Protein AF-A0A803MZD3-F1 (afdb_monomer)

pLDDT: mean 89.38, std 7.23, range [60.94, 97.5]

Nearest PDB structures (foldseek):
  7tjx-assembly1_B  TM=9.430E-01  e=1.065E-08  Saccharomyces cerevisiae
  5dn6-assembly1_C  TM=9.474E-01  e=7.208E-08  Paracoccus denitrificans
  3ofn-assembly1_C  TM=9.512E-01  e=6.317E-08  Saccharomyces cerevisiae
  6tmk-assembly1_E2  TM=9.626E-01  e=4.880E-07  Toxoplasma gondii GT1
  5o22-assembly1_B  TM=3.327E-01  e=5.429E+00  Escherichia coli K-12

Radius of gyration: 14.4 Å; Cα contacts (8 Å, |Δi|>4): 94; chains: 1; bounding box: 36×28×35 Å

Secondary structure (DSSP, 8-state):
---S-HHHHHHS---TT-------STTSSHHHHHHHHHHHHHHHHTT-SSGGG---EEEEEEEE-HHHHHHHHTTS-GGGEEEEEEETTS-TT-

Structure (mmCIF, N/CA/C/O backbone):
data_AF-A0A803MZD3-F1
#
_entry.id   AF-A0A803MZD3-F1
#
loop_
_atom_site.group_PDB
_atom_site.id
_atom_site.type_symbol
_atom_site.label_atom_id
_atom_site.label_alt_id
_atom_site.label_comp_id
_atom_site.label_asym_id
_atom_site.label_entity_id
_atom_site.label_seq_id
_atom_site.pdbx_PDB_ins_code
_atom_site.Cartn_x
_atom_site.Cartn_y
_atom_site.Cartn_z
_atom_site.occupancy
_atom_site.B_iso_or_equiv
_atom_site.auth_seq_id
_atom_site.auth_comp_id
_atom_site.auth_asym_id
_atom_site.auth_atom_id
_atom_site.pdbx_PDB_model_num
ATOM 1 N N . MET A 1 1 ? -5.513 -3.560 12.601 1.00 86.12 1 MET A N 1
ATOM 2 C CA . MET A 1 1 ? -5.336 -2.496 11.586 1.00 86.12 1 MET A CA 1
ATOM 3 C C . MET A 1 1 ? -6.333 -2.805 10.475 1.00 86.12 1 MET A C 1
ATOM 5 O O . MET A 1 1 ? -6.685 -3.967 10.346 1.00 86.12 1 MET A O 1
ATOM 9 N N . GLN A 1 2 ? -6.898 -1.805 9.793 1.00 90.69 2 GLN A N 1
ATOM 10 C CA . GLN A 1 2 ? -7.971 -2.037 8.810 1.00 90.69 2 GLN A CA 1
ATOM 11 C C . GLN A 1 2 ? -7.548 -1.567 7.424 1.00 90.69 2 GLN A C 1
ATOM 13 O O . GLN A 1 2 ? -7.248 -0.390 7.220 1.00 90.69 2 GLN A O 1
ATOM 18 N N . THR A 1 3 ? -7.549 -2.473 6.457 1.00 91.88 3 THR A N 1
ATOM 19 C CA . THR A 1 3 ? -7.179 -2.149 5.076 1.00 91.88 3 THR A CA 1
ATOM 20 C C . THR A 1 3 ? -8.300 -1.426 4.334 1.00 91.88 3 THR A C 1
ATOM 22 O O . THR A 1 3 ? -8.033 -0.701 3.383 1.00 91.88 3 THR A O 1
ATOM 25 N N . GLY A 1 4 ? -9.553 -1.582 4.775 1.00 92.06 4 GLY A N 1
ATOM 26 C CA . GLY A 1 4 ? -10.725 -1.069 4.062 1.00 92.06 4 GLY A CA 1
ATOM 27 C C . GLY A 1 4 ? -11.155 -1.979 2.907 1.00 92.06 4 GLY A C 1
ATOM 28 O O . GLY A 1 4 ? -12.155 -1.713 2.239 1.00 92.06 4 GLY A O 1
ATOM 29 N N . LEU A 1 5 ? -10.440 -3.086 2.685 1.00 94.38 5 LEU A N 1
ATOM 30 C CA . LEU A 1 5 ? -10.763 -4.094 1.688 1.00 94.38 5 LEU A CA 1
ATOM 31 C C . LEU A 1 5 ? -11.439 -5.268 2.381 1.00 94.38 5 LEU A C 1
ATOM 33 O O . LEU A 1 5 ? -10.789 -6.048 3.071 1.00 94.38 5 LEU A O 1
ATOM 37 N N . LYS A 1 6 ? -12.742 -5.447 2.136 1.00 94.00 6 LYS A N 1
ATOM 38 C CA . LYS A 1 6 ? -13.536 -6.522 2.759 1.00 94.00 6 LYS A CA 1
ATOM 39 C C . LYS A 1 6 ? -12.881 -7.895 2.625 1.00 94.00 6 LYS A C 1
ATOM 41 O O . LYS A 1 6 ? -12.871 -8.650 3.587 1.00 94.00 6 LYS A O 1
ATOM 46 N N . ALA A 1 7 ? -12.337 -8.211 1.449 1.00 93.62 7 ALA A N 1
ATOM 47 C CA . ALA A 1 7 ? -11.686 -9.495 1.202 1.00 93.62 7 ALA A CA 1
ATOM 48 C C . ALA A 1 7 ? -10.458 -9.709 2.103 1.00 93.62 7 ALA A C 1
ATOM 50 O O . ALA A 1 7 ? -10.287 -10.799 2.633 1.00 93.62 7 ALA A O 1
ATOM 51 N N . VAL A 1 8 ? -9.645 -8.671 2.324 1.00 93.94 8 VAL A N 1
ATOM 52 C CA . VAL A 1 8 ? -8.458 -8.755 3.186 1.00 93.94 8 VAL A CA 1
ATOM 53 C C . VAL A 1 8 ? -8.877 -8.744 4.652 1.00 93.94 8 VAL A C 1
ATOM 55 O O . VAL A 1 8 ? -8.554 -9.669 5.382 1.00 93.94 8 VAL A O 1
ATOM 58 N N . ASP A 1 9 ? -9.688 -7.770 5.065 1.00 94.75 9 ASP A N 1
ATOM 59 C CA . ASP A 1 9 ? -10.069 -7.593 6.470 1.00 94.75 9 ASP A CA 1
ATOM 60 C C . ASP A 1 9 ? -10.882 -8.775 7.037 1.00 94.75 9 ASP A C 1
ATOM 62 O O . ASP A 1 9 ? -10.898 -8.970 8.251 1.00 94.75 9 ASP A O 1
ATOM 66 N N . SER A 1 10 ? -11.547 -9.567 6.183 1.00 95.06 10 SER A N 1
ATOM 67 C CA . SER A 1 10 ? -12.288 -10.767 6.602 1.00 95.06 10 SER A CA 1
ATOM 68 C C . SER A 1 10 ? -11.487 -12.064 6.496 1.00 95.06 10 SER A C 1
ATOM 70 O O . SER A 1 10 ? -11.526 -12.865 7.426 1.00 95.06 10 SER A O 1
ATOM 72 N N . LEU A 1 11 ? -10.784 -12.297 5.380 1.00 95.81 11 LEU A N 1
ATOM 73 C CA . LEU A 1 11 ? -10.130 -13.583 5.114 1.00 95.81 11 LEU A CA 1
ATOM 74 C C . LEU A 1 11 ? -8.684 -13.627 5.616 1.00 95.81 11 LEU A C 1
ATOM 76 O O . LEU A 1 11 ? -8.200 -14.696 5.979 1.00 95.81 11 LEU A O 1
ATOM 80 N N . VAL A 1 12 ? -7.993 -12.485 5.622 1.00 95.12 12 VAL A N 1
ATOM 81 C CA . VAL A 1 12 ? -6.575 -12.360 5.993 1.00 95.12 12 VAL A CA 1
ATOM 82 C C . VAL A 1 12 ? -6.391 -11.111 6.869 1.00 95.12 12 VAL A C 1
ATOM 84 O O . VAL A 1 12 ? -5.824 -10.109 6.425 1.00 95.12 12 VAL A O 1
ATOM 87 N N . PRO A 1 13 ? -6.922 -11.112 8.107 1.00 94.12 13 PRO A N 1
ATOM 88 C CA . PRO A 1 13 ? -6.861 -9.942 8.974 1.00 94.12 13 PRO A CA 1
ATOM 89 C C . PRO A 1 13 ? -5.414 -9.614 9.364 1.00 94.12 13 PRO A C 1
ATOM 91 O O . PRO A 1 13 ? -4.650 -10.492 9.763 1.00 94.12 13 PRO A O 1
ATOM 94 N N . ILE A 1 14 ? -5.055 -8.328 9.298 1.00 94.75 14 ILE A N 1
A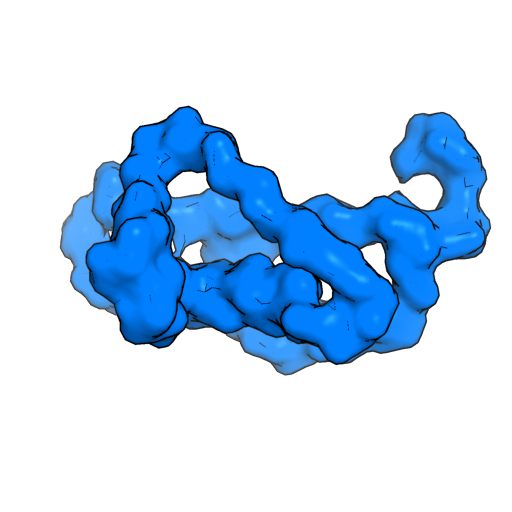TOM 95 C CA . ILE A 1 14 ? -3.692 -7.851 9.571 1.00 94.75 14 ILE A CA 1
ATOM 96 C C . ILE A 1 14 ? -3.630 -7.147 10.937 1.00 94.75 14 ILE A C 1
ATOM 98 O O . ILE A 1 14 ? -4.277 -6.117 11.197 1.00 94.75 14 ILE A O 1
ATOM 102 N N . GLY A 1 15 ? -2.815 -7.703 11.835 1.00 93.19 15 GLY A N 1
ATOM 103 C CA . GLY A 1 15 ? -2.519 -7.136 13.150 1.00 93.19 15 GLY A CA 1
ATOM 104 C C . GLY A 1 15 ? -1.616 -5.897 13.092 1.00 93.19 15 GLY A C 1
ATOM 105 O O . GLY A 1 15 ? -0.891 -5.665 12.127 1.00 93.19 15 GLY A O 1
ATOM 106 N N . ARG A 1 16 ? -1.625 -5.077 14.153 1.00 90.38 16 ARG A N 1
ATOM 107 C CA . ARG A 1 16 ? -0.595 -4.031 14.318 1.00 90.38 16 ARG A CA 1
ATOM 108 C C . ARG A 1 16 ? 0.762 -4.714 14.536 1.00 90.38 16 ARG A C 1
ATOM 110 O O . ARG A 1 16 ? 0.827 -5.721 15.234 1.00 90.38 16 ARG A O 1
ATOM 117 N N . SER A 1 17 ? 1.818 -4.178 13.927 1.00 89.56 17 SER A N 1
ATOM 118 C CA . SER A 1 17 ? 3.187 -4.733 13.957 1.00 89.56 17 SER A CA 1
ATOM 119 C C . SER A 1 17 ? 3.392 -6.072 13.227 1.00 89.56 17 SER A C 1
ATOM 121 O O . SER A 1 17 ? 4.518 -6.567 13.184 1.00 89.56 17 SER A O 1
ATOM 123 N N . GLN A 1 18 ? 2.352 -6.640 12.606 1.00 94.94 18 GLN A N 1
ATOM 124 C CA . GLN A 1 18 ? 2.472 -7.800 11.719 1.00 94.94 18 GLN A CA 1
ATOM 125 C C . GLN A 1 18 ? 3.012 -7.371 10.349 1.00 94.94 18 GLN A C 1
ATOM 127 O O . GLN A 1 18 ? 2.673 -6.300 9.843 1.00 94.94 18 GLN A O 1
ATOM 132 N N . ARG A 1 19 ? 3.847 -8.215 9.733 1.00 96.44 19 ARG A N 1
ATOM 133 C CA . ARG A 1 19 ? 4.336 -8.025 8.361 1.00 96.44 19 ARG A CA 1
ATOM 134 C C . ARG A 1 19 ? 3.591 -8.974 7.435 1.00 96.44 19 ARG A C 1
ATOM 136 O O . ARG A 1 19 ? 3.705 -10.182 7.604 1.00 96.44 19 ARG A O 1
ATOM 143 N N . GLU A 1 20 ? 2.885 -8.414 6.460 1.00 96.94 20 GLU A N 1
ATOM 144 C CA . GLU A 1 20 ? 2.099 -9.171 5.486 1.00 96.94 20 GLU A CA 1
ATOM 145 C C . GLU A 1 20 ? 2.655 -8.943 4.073 1.00 96.94 20 GLU A C 1
ATOM 147 O O . GLU A 1 20 ? 2.877 -7.798 3.665 1.00 96.94 20 GLU A O 1
ATOM 152 N N . LEU A 1 21 ? 2.924 -10.022 3.330 1.00 97.19 21 LEU A N 1
ATOM 153 C CA . LEU A 1 21 ? 3.503 -9.948 1.985 1.00 97.19 21 LEU A CA 1
ATOM 154 C C . LEU A 1 21 ? 2.406 -9.811 0.924 1.00 97.19 21 LEU A C 1
ATOM 1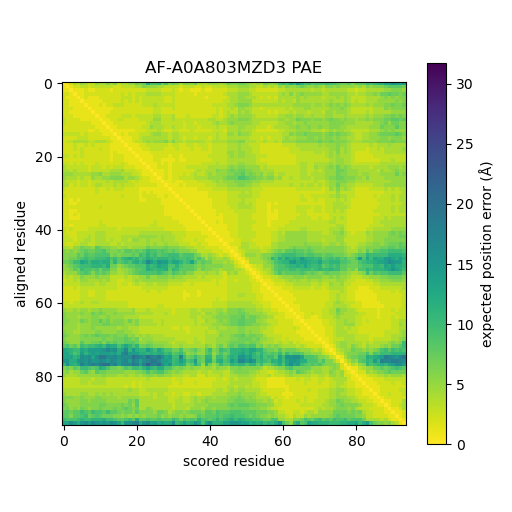56 O O . LEU A 1 21 ? 1.547 -10.676 0.790 1.00 97.19 21 LEU A O 1
ATOM 160 N N . ILE A 1 22 ? 2.506 -8.780 0.084 1.00 96.06 22 ILE A N 1
ATOM 161 C CA . ILE A 1 22 ? 1.670 -8.629 -1.113 1.00 96.06 22 ILE A CA 1
ATOM 162 C C . ILE A 1 22 ? 2.464 -9.122 -2.329 1.00 96.06 22 ILE A C 1
ATOM 164 O O . ILE A 1 22 ? 3.397 -8.456 -2.779 1.00 96.06 22 ILE A O 1
ATOM 168 N N . THR A 1 23 ? 2.084 -10.273 -2.884 1.00 96.56 23 THR A N 1
ATOM 169 C CA . THR A 1 23 ? 2.732 -10.879 -4.061 1.00 96.56 23 THR A CA 1
ATOM 170 C C . THR A 1 23 ? 1.753 -11.067 -5.222 1.00 96.56 23 THR A C 1
ATOM 172 O O . THR A 1 23 ? 0.539 -11.035 -5.040 1.00 96.56 23 THR A O 1
ATOM 175 N N . GLY A 1 24 ? 2.281 -11.216 -6.437 1.00 96.81 24 GLY A N 1
ATOM 176 C CA . GLY A 1 24 ? 1.503 -11.468 -7.650 1.00 96.81 24 GLY A CA 1
ATOM 177 C C . GLY A 1 24 ? 2.119 -10.851 -8.903 1.00 96.81 24 GLY A C 1
ATOM 178 O O . GLY A 1 24 ? 3.068 -10.063 -8.831 1.00 96.81 24 GLY A O 1
ATOM 179 N N . ASP A 1 25 ? 1.530 -11.153 -10.056 1.00 97.50 25 ASP A N 1
ATOM 180 C CA . ASP A 1 25 ? 2.046 -10.749 -11.367 1.00 97.50 25 ASP A CA 1
ATOM 181 C C . ASP A 1 25 ? 1.962 -9.246 -11.637 1.00 97.50 25 ASP A C 1
ATOM 183 O O . ASP A 1 25 ? 1.336 -8.459 -10.919 1.00 97.50 25 ASP A O 1
ATOM 187 N N . ARG A 1 26 ? 2.638 -8.792 -12.691 1.00 94.12 26 ARG A N 1
ATOM 188 C CA . ARG A 1 26 ? 2.563 -7.392 -13.112 1.00 94.12 26 ARG A CA 1
ATOM 189 C C . ARG A 1 26 ? 1.097 -7.001 -13.374 1.00 94.12 26 ARG A C 1
ATOM 191 O O . ARG A 1 26 ? 0.350 -7.756 -13.975 1.00 94.12 26 ARG A O 1
ATOM 198 N N . HIS A 1 27 ? 0.707 -5.800 -12.939 1.00 90.44 27 HIS A N 1
ATOM 199 C CA . HIS A 1 27 ? -0.644 -5.242 -13.126 1.00 90.44 27 HIS A CA 1
ATOM 200 C C . HIS A 1 27 ? -1.805 -5.944 -12.387 1.00 90.44 27 HIS A C 1
ATOM 202 O O . HIS A 1 27 ? -2.958 -5.689 -12.705 1.00 90.44 27 HIS A O 1
ATOM 208 N N . THR A 1 28 ? -1.545 -6.715 -11.327 1.00 95.12 28 THR A N 1
ATOM 209 C CA . THR A 1 28 ? -2.595 -7.359 -10.502 1.00 95.12 28 THR A CA 1
ATOM 210 C C . THR A 1 28 ? -3.098 -6.525 -9.311 1.00 95.12 28 THR A C 1
ATOM 212 O O . THR A 1 28 ? -3.654 -7.059 -8.360 1.00 95.12 28 THR A O 1
ATOM 215 N N . GLY A 1 29 ? -2.888 -5.204 -9.310 1.00 93.06 29 GLY A N 1
ATOM 216 C CA . GLY A 1 29 ? -3.434 -4.327 -8.259 1.00 93.06 29 GLY A CA 1
ATOM 217 C C . GLY A 1 29 ? -2.646 -4.269 -6.941 1.00 93.06 29 GLY A C 1
ATOM 218 O O . GLY A 1 29 ? -3.100 -3.621 -6.005 1.00 93.06 29 GLY A O 1
ATOM 219 N N . LYS A 1 30 ? -1.436 -4.844 -6.866 1.00 95.38 30 LYS A N 1
ATOM 220 C CA . LYS A 1 30 ? -0.579 -4.805 -5.656 1.00 95.38 30 LYS A CA 1
ATOM 221 C C . LYS A 1 30 ? -0.418 -3.403 -5.052 1.00 95.38 30 LYS A C 1
ATOM 223 O O . LYS A 1 30 ? -0.570 -3.205 -3.853 1.00 95.38 30 LYS A O 1
ATOM 228 N N . THR A 1 31 ? -0.127 -2.414 -5.897 1.00 92.12 31 THR A N 1
ATOM 229 C CA . THR A 1 31 ? 0.036 -1.017 -5.473 1.00 92.12 31 THR A CA 1
ATOM 230 C C . THR A 1 31 ? -1.288 -0.403 -5.020 1.00 92.12 31 THR A C 1
ATOM 232 O O . THR A 1 31 ? -1.292 0.367 -4.066 1.00 92.12 31 THR A O 1
ATOM 235 N N . ALA A 1 32 ? -2.407 -0.766 -5.660 1.00 92.12 32 ALA A N 1
ATOM 236 C CA . ALA A 1 32 ? -3.731 -0.267 -5.293 1.00 92.12 32 ALA A CA 1
ATOM 237 C C . ALA A 1 32 ? -4.112 -0.704 -3.874 1.00 92.12 32 ALA A C 1
ATOM 239 O O . ALA A 1 32 ? -4.489 0.144 -3.077 1.00 92.12 32 ALA A O 1
ATOM 240 N N . ILE A 1 33 ? -3.872 -1.973 -3.520 1.00 94.12 33 ILE A N 1
ATOM 241 C CA . ILE A 1 33 ? -4.109 -2.496 -2.164 1.00 94.12 33 ILE A CA 1
ATOM 242 C C . ILE A 1 33 ? -3.386 -1.647 -1.107 1.00 94.12 33 ILE A C 1
ATOM 244 O O . ILE A 1 33 ? -3.990 -1.238 -0.114 1.00 94.12 33 ILE A O 1
ATOM 248 N N . ALA A 1 34 ? -2.103 -1.346 -1.334 1.00 92.44 34 ALA A N 1
ATOM 249 C CA . 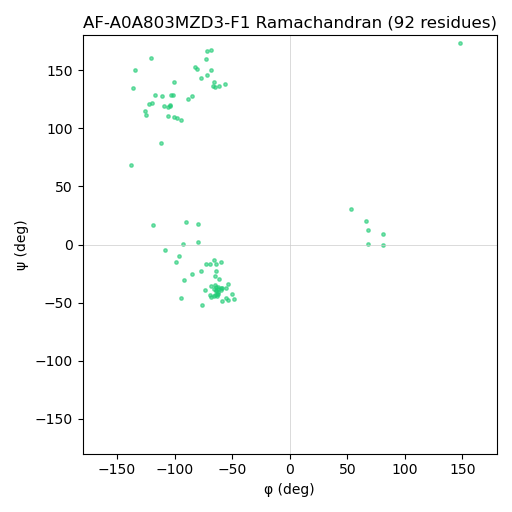ALA A 1 34 ? -1.314 -0.535 -0.410 1.00 92.44 34 ALA A CA 1
ATOM 250 C C . ALA A 1 34 ? -1.841 0.907 -0.306 1.00 92.44 34 ALA A C 1
ATOM 252 O O . ALA A 1 34 ? -1.962 1.442 0.792 1.00 92.44 34 ALA A O 1
ATOM 253 N N . ILE A 1 35 ? -2.183 1.536 -1.431 1.00 90.62 35 ILE A N 1
ATOM 254 C CA . ILE A 1 35 ? -2.672 2.923 -1.452 1.00 90.62 35 ILE A CA 1
ATOM 255 C C . ILE A 1 35 ? -4.048 3.040 -0.802 1.00 90.62 35 ILE A C 1
ATOM 257 O O . ILE A 1 35 ? -4.259 3.944 0.002 1.00 90.62 35 ILE A O 1
ATOM 261 N N . ASP A 1 36 ? -4.969 2.135 -1.122 1.00 91.56 36 ASP A N 1
ATOM 262 C CA . ASP A 1 36 ? -6.326 2.149 -0.574 1.00 91.56 36 ASP A CA 1
ATOM 263 C C . ASP A 1 36 ? -6.296 1.934 0.942 1.00 91.56 36 ASP A C 1
ATOM 265 O O . ASP A 1 36 ? -7.007 2.616 1.679 1.00 91.56 36 ASP A O 1
ATOM 269 N N . THR A 1 37 ? -5.372 1.094 1.419 1.00 92.62 37 THR A N 1
ATOM 270 C CA . THR A 1 37 ? -5.098 0.927 2.850 1.00 92.62 37 THR A CA 1
ATOM 271 C C . THR A 1 37 ? -4.676 2.243 3.505 1.00 92.62 37 THR A C 1
ATOM 273 O O . THR A 1 37 ? -5.239 2.625 4.531 1.00 92.62 37 THR A O 1
ATOM 276 N N . ILE A 1 38 ? -3.723 2.972 2.914 1.00 91.25 38 ILE A N 1
ATOM 277 C CA . ILE A 1 38 ? -3.256 4.269 3.436 1.00 91.25 38 ILE A CA 1
ATOM 278 C C . ILE A 1 38 ? -4.393 5.304 3.435 1.00 91.25 38 ILE A C 1
ATOM 280 O O . ILE A 1 38 ? -4.584 6.033 4.410 1.00 91.25 38 ILE A O 1
ATOM 284 N N . LEU A 1 39 ? -5.192 5.348 2.366 1.00 89.31 39 LEU A N 1
ATOM 285 C CA . LEU A 1 39 ? -6.341 6.249 2.261 1.00 89.31 39 LEU A CA 1
ATOM 286 C C . LEU A 1 39 ? -7.417 5.942 3.310 1.00 89.31 39 LEU A C 1
ATOM 288 O O . LEU A 1 39 ? -7.979 6.871 3.894 1.00 89.31 39 LEU A O 1
ATOM 292 N N . ASN A 1 40 ? -7.673 4.664 3.596 1.00 91.50 40 ASN A N 1
ATOM 293 C CA . ASN A 1 40 ? -8.591 4.255 4.656 1.00 91.50 40 ASN A CA 1
ATOM 294 C C . ASN A 1 40 ? -8.081 4.689 6.042 1.00 91.50 40 ASN A C 1
ATOM 296 O O . ASN A 1 40 ? -8.854 5.198 6.855 1.00 91.50 40 ASN A O 1
ATOM 300 N N . GLN A 1 41 ? -6.772 4.576 6.298 1.00 90.31 41 GLN A N 1
ATOM 301 C CA . GLN A 1 41 ? -6.178 5.031 7.561 1.00 90.31 41 GLN A CA 1
ATOM 302 C C . GLN A 1 41 ? -6.334 6.536 7.779 1.00 90.31 41 GLN A C 1
ATOM 304 O O . GLN A 1 41 ? -6.637 6.946 8.894 1.00 90.31 41 GLN A O 1
ATOM 309 N N . LYS A 1 42 ? -6.249 7.364 6.730 1.00 87.00 42 LYS A N 1
ATOM 310 C CA . LYS A 1 42 ? -6.556 8.800 6.849 1.00 87.00 42 LYS A CA 1
ATOM 311 C C . LYS A 1 42 ? -7.962 9.035 7.417 1.00 87.00 42 LYS A C 1
ATOM 313 O O . LYS A 1 42 ? -8.140 9.861 8.311 1.00 87.00 42 LYS A O 1
ATOM 318 N N . GLN A 1 43 ? -8.961 8.310 6.911 1.00 86.25 43 GLN A N 1
ATOM 319 C CA . GLN A 1 43 ? -10.341 8.447 7.385 1.00 86.25 43 GLN A CA 1
ATOM 320 C C . GLN A 1 43 ? -10.499 7.988 8.837 1.00 86.25 43 GLN A C 1
ATOM 322 O O . GLN A 1 43 ? -11.230 8.619 9.600 1.00 86.25 43 GLN A O 1
ATOM 327 N N . LEU A 1 44 ? -9.809 6.919 9.235 1.00 88.06 44 LEU A N 1
ATOM 328 C CA . LEU A 1 44 ? -9.832 6.430 10.614 1.00 88.06 44 LEU A CA 1
ATOM 329 C C . LEU A 1 44 ? -9.116 7.389 11.572 1.00 88.06 44 LEU A C 1
ATOM 331 O O . LEU A 1 44 ? -9.675 7.717 12.614 1.00 88.06 44 LEU A O 1
ATOM 335 N N . ASN A 1 45 ? -7.951 7.918 11.187 1.00 89.12 45 ASN A N 1
ATOM 336 C CA . ASN A 1 45 ? -7.206 8.898 11.980 1.00 89.12 45 ASN A CA 1
ATOM 337 C C . ASN A 1 45 ? -8.027 10.170 12.229 1.00 89.12 45 ASN A C 1
ATOM 339 O O . ASN A 1 45 ? -8.007 10.691 13.336 1.00 89.12 45 ASN A O 1
ATOM 343 N N . SER A 1 46 ? -8.818 10.626 11.247 1.00 84.62 46 SER A N 1
ATOM 344 C CA . SER A 1 46 ? -9.699 11.797 11.416 1.00 84.62 46 SER A CA 1
ATOM 345 C C . SER A 1 46 ? -10.810 11.611 12.463 1.00 84.62 46 SER A C 1
ATOM 347 O O . SER A 1 46 ? -11.416 12.585 12.901 1.00 84.62 46 SER A O 1
ATOM 349 N N . LYS A 1 47 ? -11.086 10.361 12.856 1.00 86.56 47 LYS A N 1
ATOM 350 C CA . LYS A 1 47 ? -12.083 9.985 13.868 1.00 86.56 47 LYS A CA 1
ATOM 351 C C . LYS A 1 47 ? -11.447 9.500 15.172 1.00 86.56 47 LYS A C 1
ATOM 353 O O . LYS A 1 47 ? -12.178 9.187 16.108 1.00 86.56 47 LYS A O 1
ATOM 358 N N . ALA A 1 48 ? -10.120 9.383 15.216 1.00 85.75 48 ALA A N 1
ATOM 359 C CA . ALA A 1 48 ? -9.406 8.922 16.394 1.00 85.75 48 ALA A CA 1
ATOM 360 C C . ALA A 1 48 ? -9.554 9.946 17.522 1.00 85.75 48 ALA A C 1
ATOM 362 O O . ALA A 1 48 ? -9.449 11.153 17.304 1.00 85.75 48 ALA A O 1
ATOM 363 N N . THR A 1 49 ? -9.804 9.455 18.731 1.00 83.56 49 THR A N 1
ATOM 364 C CA . THR A 1 49 ? -9.974 10.308 19.921 1.00 83.56 49 THR A CA 1
ATOM 365 C C . THR A 1 49 ? -8.706 10.377 20.761 1.00 83.56 49 THR A C 1
ATOM 367 O O . THR A 1 49 ? -8.558 11.265 21.598 1.00 83.56 49 THR A O 1
ATOM 370 N N . SER A 1 50 ? -7.768 9.462 20.511 1.00 83.06 50 SER A N 1
ATOM 371 C CA . SER A 1 50 ? -6.478 9.385 21.184 1.00 83.06 50 SER A CA 1
ATOM 372 C C . SER A 1 50 ? -5.342 9.165 20.185 1.00 83.06 50 SER A C 1
ATOM 374 O O . SER A 1 50 ? -5.513 8.527 19.145 1.00 83.06 50 SER A O 1
ATOM 376 N N . GLU A 1 51 ? -4.145 9.660 20.508 1.00 79.19 51 GLU A N 1
ATOM 377 C CA . GLU A 1 51 ? -2.965 9.499 19.645 1.00 79.19 51 GLU A CA 1
ATOM 378 C C . GLU A 1 51 ? -2.579 8.024 19.445 1.00 79.19 51 GLU A C 1
ATOM 380 O O . GLU A 1 51 ? -2.096 7.649 18.379 1.00 79.19 51 GLU A O 1
ATOM 385 N N . SER A 1 52 ? -2.859 7.157 20.425 1.00 80.56 52 SER A N 1
ATOM 386 C CA . SER A 1 52 ? -2.570 5.716 20.354 1.00 80.56 52 SER A CA 1
ATOM 387 C C . SER A 1 52 ? -3.439 4.961 19.334 1.00 80.56 52 SER A C 1
ATOM 389 O O . SER A 1 52 ? -3.111 3.839 18.921 1.00 80.56 52 SER A O 1
ATOM 391 N N . GLU A 1 53 ? -4.546 5.563 18.898 1.00 82.50 53 GLU A N 1
ATOM 392 C CA . GLU A 1 53 ? -5.414 5.025 17.853 1.00 82.50 53 GLU A CA 1
ATOM 393 C C . GLU A 1 53 ? -4.920 5.386 16.450 1.00 82.50 53 GLU A C 1
ATOM 395 O O . GLU A 1 53 ? -5.186 4.625 15.515 1.00 82.50 53 GLU A O 1
ATOM 400 N N . THR A 1 54 ? -4.164 6.479 16.315 1.00 86.88 54 THR A N 1
ATOM 401 C CA . THR A 1 54 ? -3.682 6.975 15.022 1.00 86.88 54 THR A CA 1
ATOM 402 C C . THR A 1 54 ? -2.588 6.089 14.426 1.00 86.88 54 THR A C 1
ATOM 404 O O . THR A 1 54 ? -1.773 5.489 15.131 1.00 86.88 54 THR A O 1
ATOM 407 N N . LEU A 1 55 ? -2.573 5.987 13.095 1.00 88.00 55 LEU A N 1
ATOM 408 C CA . LEU A 1 55 ? -1.563 5.248 12.340 1.00 88.00 55 LEU A CA 1
ATOM 409 C C . LEU A 1 55 ? -0.924 6.145 11.278 1.00 88.00 55 LEU A C 1
ATOM 411 O O . LEU A 1 55 ? -1.579 6.551 10.318 1.00 88.00 55 LEU A O 1
ATOM 415 N N . ASN A 1 56 ? 0.373 6.406 11.433 1.00 90.19 56 ASN A N 1
ATOM 416 C CA . ASN A 1 56 ? 1.175 7.113 10.436 1.00 90.19 56 ASN A CA 1
ATOM 417 C C . ASN A 1 56 ? 1.676 6.125 9.380 1.00 90.19 56 ASN A C 1
ATOM 419 O O . ASN A 1 56 ? 2.259 5.090 9.708 1.00 90.19 56 ASN A O 1
ATOM 423 N N . CYS A 1 57 ? 1.444 6.440 8.109 1.00 92.00 57 CYS A N 1
ATOM 424 C CA . CYS A 1 57 ? 1.787 5.568 6.992 1.00 92.00 57 CYS A CA 1
ATOM 425 C C . CYS A 1 57 ? 3.092 6.015 6.323 1.00 92.00 57 CYS A C 1
ATOM 427 O O . CYS A 1 57 ? 3.313 7.202 6.102 1.00 92.00 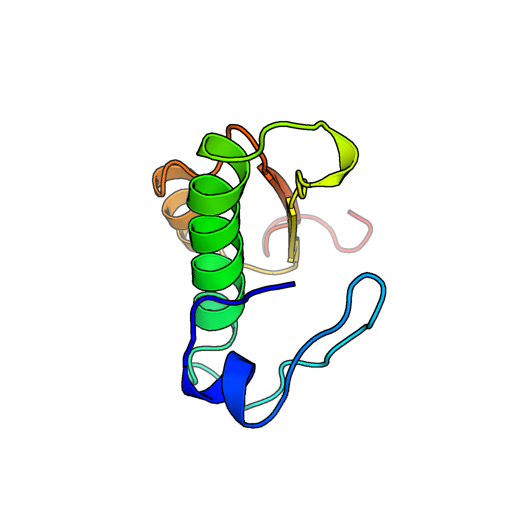57 CYS A O 1
ATOM 429 N N . VAL A 1 58 ? 3.948 5.070 5.935 1.00 93.31 58 VAL A N 1
ATOM 430 C CA . VAL A 1 58 ? 5.132 5.356 5.112 1.00 93.31 58 VAL A CA 1
ATOM 431 C C . VAL A 1 58 ? 5.051 4.513 3.848 1.00 93.31 58 VAL A C 1
ATOM 433 O O . VAL A 1 58 ? 4.988 3.287 3.927 1.00 93.31 58 VAL A O 1
ATOM 436 N N . TYR A 1 59 ? 5.043 5.161 2.682 1.00 92.75 59 TYR A N 1
ATOM 437 C CA . TYR A 1 59 ? 5.09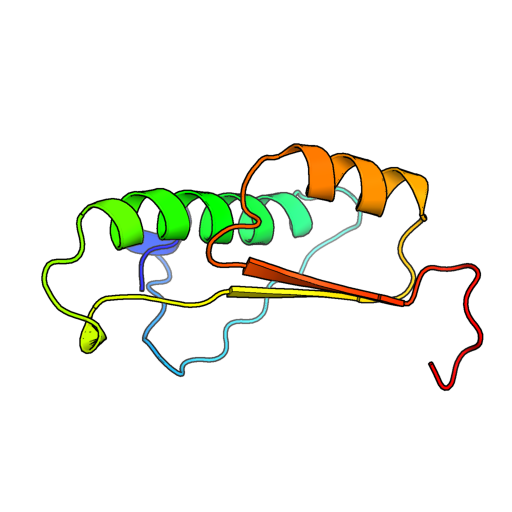4 4.486 1.387 1.00 92.75 59 TYR A CA 1
ATOM 438 C C . TYR A 1 59 ? 6.448 4.734 0.730 1.00 92.75 59 TYR A C 1
ATOM 440 O O . TYR A 1 59 ? 6.809 5.876 0.457 1.00 92.75 59 TYR A O 1
ATOM 448 N N . VAL A 1 60 ? 7.189 3.659 0.468 1.00 94.56 60 VAL A N 1
ATOM 449 C CA . VAL A 1 60 ? 8.500 3.715 -0.186 1.00 94.56 60 VAL A CA 1
ATOM 450 C C . VAL A 1 60 ? 8.350 3.212 -1.620 1.00 94.56 60 VAL A C 1
ATOM 452 O O . VAL A 1 60 ? 8.089 2.033 -1.852 1.00 94.56 60 VAL A O 1
ATOM 455 N N . ALA A 1 61 ? 8.487 4.113 -2.589 1.00 93.50 61 ALA A N 1
ATOM 456 C CA . ALA A 1 61 ? 8.449 3.797 -4.010 1.00 93.50 61 ALA A CA 1
ATOM 457 C C . ALA A 1 61 ? 9.875 3.582 -4.531 1.00 93.50 61 ALA A C 1
ATOM 459 O O . ALA A 1 61 ? 10.609 4.553 -4.701 1.00 93.50 61 ALA A O 1
ATOM 460 N N . VAL A 1 62 ? 10.243 2.328 -4.812 1.00 94.81 62 VAL A N 1
ATOM 461 C CA . VAL A 1 62 ? 11.578 1.941 -5.304 1.00 94.81 62 VAL A CA 1
ATOM 462 C C . VAL A 1 62 ? 11.492 1.478 -6.757 1.00 94.81 62 VAL A C 1
ATOM 464 O O . VAL A 1 62 ? 10.672 0.626 -7.094 1.00 94.81 62 VAL A O 1
ATOM 467 N N . GLY A 1 63 ? 12.310 2.047 -7.642 1.00 93.00 63 GLY A N 1
ATOM 468 C CA . GLY A 1 63 ? 12.384 1.668 -9.058 1.00 93.00 63 GLY A CA 1
ATOM 469 C C . GLY A 1 63 ? 11.130 2.006 -9.876 1.00 93.00 63 GLY A C 1
ATOM 470 O O . GLY A 1 63 ? 10.970 1.542 -11.005 1.00 93.00 63 GLY A O 1
ATOM 471 N N . HIS A 1 64 ? 10.216 2.812 -9.330 1.00 91.25 64 HIS A N 1
ATOM 472 C CA . HIS A 1 64 ? 9.003 3.236 -10.027 1.00 91.25 64 HIS A CA 1
ATOM 473 C C . HIS A 1 64 ? 9.285 4.400 -10.985 1.00 91.25 64 HIS A C 1
ATOM 475 O O . HIS A 1 64 ? 10.146 5.247 -10.733 1.00 91.25 6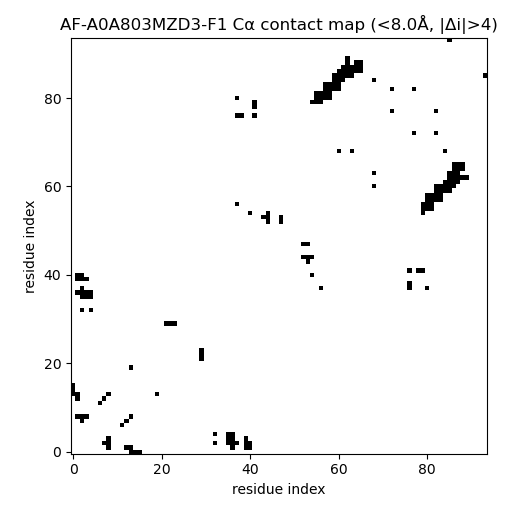4 HIS A O 1
ATOM 481 N N . LYS A 1 65 ? 8.500 4.500 -12.068 1.00 92.62 65 LYS A N 1
ATOM 482 C CA . LYS A 1 65 ? 8.527 5.684 -12.940 1.00 92.62 65 LYS A CA 1
ATOM 483 C C . LYS A 1 65 ? 8.115 6.919 -12.139 1.00 92.62 65 LYS A C 1
ATOM 485 O O . LYS A 1 65 ? 7.096 6.895 -11.447 1.00 92.62 65 LYS A O 1
ATOM 490 N N . ARG A 1 66 ? 8.839 8.028 -12.314 1.00 90.81 66 ARG A N 1
ATOM 491 C CA . ARG A 1 66 ? 8.539 9.304 -11.639 1.00 90.81 66 ARG A CA 1
ATOM 492 C C . ARG A 1 66 ? 7.101 9.782 -11.885 1.00 90.81 66 ARG A C 1
ATOM 494 O O . ARG A 1 66 ? 6.459 10.267 -10.960 1.00 90.81 66 ARG A O 1
ATOM 501 N N . SER A 1 67 ? 6.562 9.582 -13.091 1.00 90.25 67 SER A N 1
ATOM 502 C CA . SER A 1 67 ? 5.169 9.925 -13.416 1.00 90.25 67 SER A CA 1
ATOM 503 C C . SER A 1 67 ? 4.147 9.137 -12.593 1.00 90.25 67 SER A C 1
ATOM 505 O O . SER A 1 67 ? 3.148 9.702 -12.157 1.00 90.25 67 SER A O 1
ATOM 507 N N . THR A 1 68 ? 4.408 7.855 -12.329 1.00 87.44 68 THR A N 1
ATOM 508 C CA . THR A 1 68 ? 3.551 7.025 -11.475 1.00 87.44 68 THR A CA 1
ATOM 509 C C . THR A 1 68 ? 3.578 7.526 -10.038 1.00 87.44 68 THR A C 1
ATOM 511 O O . THR A 1 68 ? 2.526 7.660 -9.428 1.00 87.44 68 THR A O 1
ATOM 514 N N . VAL A 1 69 ? 4.758 7.862 -9.510 1.00 87.50 69 VA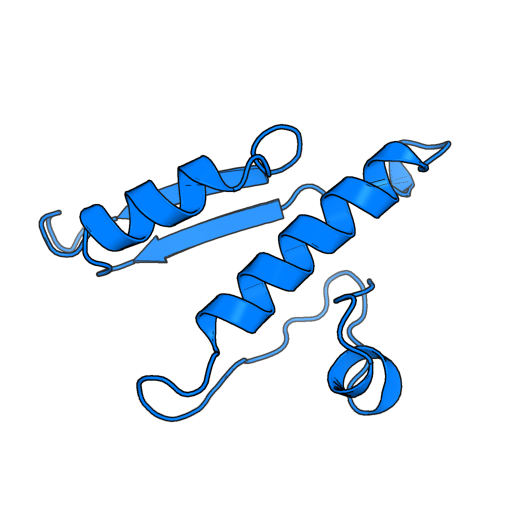L A N 1
ATOM 515 C CA . VAL A 1 69 ? 4.890 8.416 -8.153 1.00 87.50 69 VAL A CA 1
ATOM 516 C C . VAL A 1 69 ? 4.162 9.760 -8.033 1.00 87.50 69 VAL A C 1
ATOM 518 O O . VAL A 1 69 ? 3.427 9.969 -7.073 1.00 87.50 69 VAL A O 1
ATOM 521 N N . ALA A 1 70 ? 4.274 10.639 -9.032 1.00 87.38 70 ALA A N 1
ATOM 522 C CA . ALA A 1 70 ? 3.576 11.926 -9.043 1.00 87.38 70 ALA A CA 1
ATOM 523 C C . ALA A 1 70 ? 2.042 11.777 -8.982 1.00 87.38 70 ALA A C 1
ATOM 525 O O . ALA A 1 70 ? 1.377 12.520 -8.262 1.00 87.38 70 ALA A O 1
ATOM 526 N N . GLN A 1 71 ? 1.478 10.779 -9.671 1.00 85.38 71 GLN A N 1
ATOM 527 C CA . GLN A 1 71 ? 0.043 10.475 -9.597 1.00 85.38 71 GLN A CA 1
ATOM 528 C C . GLN A 1 71 ? -0.400 10.013 -8.198 1.00 85.38 71 GLN A C 1
ATOM 530 O O . GLN A 1 71 ? -1.554 10.215 -7.828 1.00 85.38 71 GLN A O 1
ATOM 535 N N . LEU A 1 72 ? 0.496 9.413 -7.406 1.00 81.69 72 LEU A N 1
ATOM 536 C CA . LEU A 1 72 ? 0.198 9.006 -6.027 1.00 81.69 72 LEU A CA 1
ATOM 537 C C . LEU A 1 72 ? 0.123 10.200 -5.077 1.00 81.69 72 LEU A C 1
ATOM 539 O O . LEU A 1 72 ? -0.772 10.249 -4.237 1.00 81.69 72 LEU A O 1
ATOM 543 N N . VAL A 1 73 ? 1.010 11.182 -5.248 1.00 79.56 73 VAL A N 1
ATOM 544 C CA . VAL A 1 73 ? 1.037 12.417 -4.441 1.00 79.56 73 VAL A CA 1
ATOM 545 C C . VAL A 1 73 ? -0.282 13.183 -4.553 1.00 79.56 73 VAL A C 1
ATOM 547 O O . VAL A 1 73 ? -0.791 13.699 -3.561 1.00 79.56 73 VAL A O 1
ATOM 550 N N . GLN A 1 74 ? -0.885 13.200 -5.745 1.00 75.69 74 GLN A N 1
ATOM 551 C CA . GLN A 1 74 ? -2.146 13.904 -6.002 1.00 75.69 74 GLN A CA 1
ATOM 552 C C . GLN A 1 74 ? -3.353 13.323 -5.245 1.00 75.69 74 GLN A C 1
ATOM 554 O O . GLN A 1 74 ? -4.384 13.984 -5.149 1.00 75.69 74 GLN A O 1
ATOM 559 N N . LYS A 1 75 ? -3.251 12.118 -4.665 1.00 69.81 75 LYS A N 1
ATOM 560 C CA . LYS A 1 75 ? -4.364 11.457 -3.962 1.00 69.81 75 LYS A CA 1
ATOM 561 C C . LYS A 1 75 ? -4.618 11.958 -2.525 1.00 69.81 75 LYS A C 1
ATOM 563 O O . LYS A 1 75 ? -5.329 11.299 -1.776 1.00 69.81 75 LYS A O 1
ATOM 568 N N . ASN A 1 76 ? -4.107 13.132 -2.133 1.00 60.94 76 ASN A N 1
ATOM 569 C CA . ASN A 1 76 ? -4.449 13.838 -0.880 1.00 60.94 76 ASN A CA 1
ATOM 570 C C . ASN A 1 76 ? -4.310 13.011 0.423 1.00 60.94 76 ASN A C 1
ATOM 572 O O . ASN A 1 76 ? -5.019 13.257 1.402 1.00 60.94 76 ASN A O 1
ATOM 576 N N . ALA A 1 77 ? -3.378 12.054 0.476 1.00 62.81 77 ALA A N 1
ATOM 577 C CA . ALA A 1 77 ? -3.112 11.227 1.664 1.00 62.81 77 ALA A CA 1
ATOM 578 C C . ALA A 1 77 ? -2.002 11.777 2.588 1.00 62.81 77 ALA A C 1
ATOM 580 O O . ALA A 1 77 ? -1.666 11.147 3.588 1.00 62.81 77 ALA A O 1
ATOM 581 N N . LEU A 1 78 ? -1.412 12.926 2.248 1.00 66.69 78 LEU A N 1
ATOM 582 C CA . LEU A 1 78 ? -0.113 13.368 2.777 1.00 66.69 78 LEU A CA 1
ATOM 583 C C . LEU A 1 78 ? -0.124 13.838 4.239 1.00 66.69 78 LEU A C 1
ATOM 585 O O . LEU A 1 78 ? 0.932 13.908 4.847 1.00 66.69 78 LEU A O 1
ATOM 589 N N . GLU A 1 79 ? -1.285 14.140 4.817 1.00 78.25 79 GLU A N 1
ATOM 590 C CA . GLU A 1 79 ? -1.372 14.664 6.191 1.00 78.25 79 GLU A CA 1
ATOM 591 C C . GLU A 1 79 ? -0.894 13.655 7.249 1.00 78.25 79 GLU A C 1
ATOM 593 O O . GLU A 1 79 ? -0.240 14.033 8.213 1.00 78.25 79 GLU A O 1
ATOM 598 N N . TYR A 1 80 ? -1.150 12.363 7.023 1.00 80.81 80 TYR A N 1
ATOM 599 C CA . TYR A 1 80 ? -0.730 11.265 7.908 1.00 80.81 80 TYR A CA 1
ATOM 600 C C . TYR A 1 80 ? 0.210 10.276 7.209 1.00 80.81 80 TYR A C 1
ATOM 602 O O . TYR A 1 80 ? 0.366 9.136 7.655 1.00 80.81 80 TYR A O 1
ATOM 610 N N . SER A 1 81 ? 0.796 10.681 6.076 1.00 88.19 81 SER A N 1
ATOM 611 C CA . SER A 1 81 ? 1.601 9.784 5.249 1.00 88.19 81 SER A CA 1
ATOM 612 C C . SER A 1 81 ? 2.887 10.428 4.764 1.00 88.19 81 SER A C 1
ATOM 614 O O . SER A 1 81 ? 2.878 11.524 4.212 1.00 88.19 81 SER A O 1
ATOM 616 N N . ILE A 1 82 ? 3.982 9.684 4.873 1.00 90.75 82 ILE A N 1
ATOM 617 C CA . ILE A 1 82 ? 5.279 10.043 4.306 1.00 90.75 82 ILE A CA 1
ATOM 618 C C . ILE A 1 82 ? 5.482 9.234 3.026 1.00 90.75 82 ILE A C 1
ATOM 620 O O . ILE A 1 82 ? 5.353 8.008 3.022 1.00 90.75 82 ILE A O 1
ATOM 624 N N . LEU A 1 83 ? 5.817 9.920 1.935 1.00 90.19 83 LEU A N 1
ATOM 625 C CA . LEU A 1 83 ? 6.205 9.299 0.674 1.00 90.19 83 LEU A CA 1
ATOM 626 C C . LEU A 1 83 ? 7.720 9.403 0.502 1.00 90.19 83 LEU A C 1
ATOM 628 O O . LEU A 1 83 ? 8.256 10.503 0.394 1.00 90.19 83 LEU A O 1
ATOM 632 N N . VAL A 1 84 ? 8.393 8.259 0.418 1.00 92.25 84 VAL A N 1
ATOM 633 C CA . VAL A 1 84 ? 9.807 8.163 0.044 1.00 92.25 84 VAL A CA 1
ATOM 634 C C . VAL A 1 84 ? 9.877 7.687 -1.401 1.00 92.25 84 VAL A C 1
ATOM 636 O O . VAL A 1 84 ? 9.242 6.695 -1.759 1.00 92.25 84 VAL A O 1
ATOM 639 N N . ALA A 1 85 ? 10.622 8.393 -2.247 1.00 92.25 85 ALA A N 1
ATOM 640 C CA . ALA A 1 85 ? 10.722 8.086 -3.668 1.00 92.25 85 ALA A CA 1
ATOM 641 C C . ALA A 1 85 ? 12.184 7.888 -4.084 1.00 92.25 85 ALA A C 1
ATOM 643 O O . ALA A 1 85 ? 12.937 8.852 -4.145 1.00 92.25 85 ALA A O 1
ATOM 644 N N . ALA A 1 86 ? 12.529 6.645 -4.419 1.00 95.12 86 ALA A N 1
ATOM 645 C CA . ALA A 1 86 ? 13.741 6.249 -5.127 1.00 95.12 86 ALA A CA 1
ATOM 646 C C . ALA A 1 86 ? 13.306 5.737 -6.509 1.00 95.12 86 ALA A C 1
ATOM 648 O O . ALA A 1 86 ? 12.942 4.577 -6.706 1.00 95.12 86 ALA A O 1
ATOM 649 N N . THR A 1 87 ? 13.186 6.649 -7.464 1.00 94.38 87 THR A N 1
ATOM 650 C CA . THR A 1 87 ? 12.623 6.384 -8.790 1.00 94.38 87 THR A CA 1
ATOM 651 C C . THR A 1 87 ? 13.560 5.552 -9.663 1.00 94.38 87 THR A C 1
ATOM 653 O O . THR A 1 87 ? 14.746 5.416 -9.394 1.00 94.38 87 THR A O 1
ATOM 656 N N . SER A 1 88 ? 13.046 5.027 -10.777 1.00 93.69 88 SER A N 1
ATOM 657 C CA . SER A 1 88 ? 13.840 4.266 -11.757 1.00 93.69 88 SER A CA 1
ATOM 658 C C . SER A 1 88 ? 15.010 5.0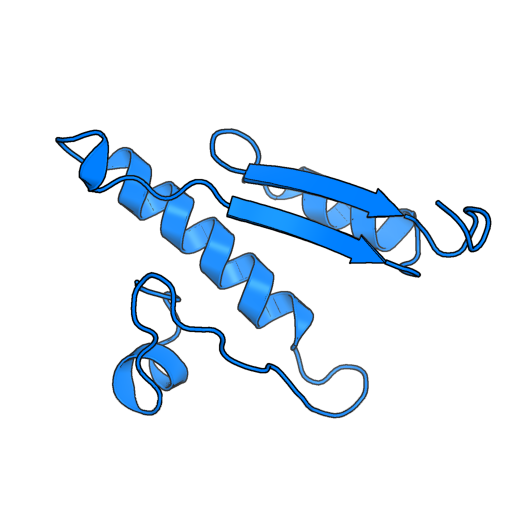43 -12.377 1.00 93.69 88 SER A C 1
ATOM 660 O O . SER A 1 88 ? 15.827 4.453 -13.074 1.00 93.69 88 SER A O 1
ATOM 662 N N . SER A 1 89 ? 15.026 6.368 -12.224 1.00 92.50 89 SER A N 1
ATOM 663 C CA . SER A 1 89 ? 16.082 7.247 -12.732 1.00 92.50 89 SER A CA 1
ATOM 664 C C . SER A 1 89 ? 17.141 7.573 -11.680 1.00 92.50 89 SER A C 1
ATOM 666 O O . SER A 1 89 ? 18.157 8.167 -12.030 1.00 92.50 89 SER A O 1
ATOM 668 N N . ASP A 1 90 ? 16.895 7.222 -10.419 1.00 93.88 90 ASP A N 1
ATOM 669 C CA . ASP A 1 90 ? 17.822 7.469 -9.323 1.00 93.88 90 ASP A CA 1
ATOM 670 C C . ASP A 1 90 ? 18.898 6.364 -9.284 1.00 93.88 90 ASP A C 1
ATOM 672 O O . ASP A 1 90 ? 18.671 5.249 -9.771 1.00 93.88 90 ASP A O 1
ATOM 676 N N . PRO A 1 91 ? 20.105 6.662 -8.775 1.00 93.50 91 PRO A N 1
ATOM 677 C CA . PRO A 1 91 ? 21.190 5.693 -8.731 1.00 93.50 91 PRO A CA 1
ATOM 678 C C . PRO A 1 91 ? 20.877 4.566 -7.734 1.00 93.50 91 PRO A C 1
ATOM 680 O O . PRO A 1 91 ? 20.229 4.780 -6.719 1.00 93.50 91 PRO A O 1
ATOM 683 N N . ALA A 1 92 ? 21.396 3.363 -7.998 1.00 91.00 92 ALA A N 1
ATOM 684 C CA . ALA A 1 92 ? 21.120 2.165 -7.198 1.00 91.00 92 ALA A CA 1
ATOM 685 C C . ALA A 1 92 ? 21.367 2.257 -5.669 1.00 91.00 92 ALA A C 1
ATOM 687 O O . ALA A 1 92 ? 20.639 1.582 -4.947 1.00 91.00 92 ALA A O 1
ATOM 688 N N . PRO A 1 93 ? 22.362 3.006 -5.140 1.00 91.31 93 PRO A N 1
ATOM 689 C CA . PRO A 1 93 ? 22.570 3.110 -3.692 1.00 91.31 93 PRO A CA 1
ATOM 690 C C . PRO A 1 93 ? 21.626 4.095 -2.978 1.00 91.31 93 PRO A C 1
ATOM 692 O O . PRO A 1 93 ? 21.810 4.314 -1.782 1.00 91.31 93 PRO A O 1
ATOM 695 N N . LEU A 1 94 ? 20.691 4.726 -3.697 1.00 70.31 94 LEU A N 1
ATOM 696 C CA . LEU A 1 94 ? 19.770 5.736 -3.170 1.00 70.31 94 LEU A CA 1
ATOM 697 C C . LEU A 1 94 ? 18.482 5.122 -2.604 1.00 70.31 94 LEU A C 1
ATOM 699 O O . LEU A 1 94 ? 17.999 4.114 -3.168 1.00 70.31 94 LEU A O 1
#

Solvent-accessible surface area (backbone atoms only — not comparable to full-atom values): 5941 Å² total; per-residue (Å²): 95,65,43,81,41,68,70,44,57,69,76,57,64,51,56,78,94,60,88,81,89,87,81,77,63,91,91,69,49,67,68,54,58,56,50,48,21,51,49,38,35,51,60,50,40,77,67,45,91,48,77,89,69,43,67,79,42,75,48,75,43,70,61,38,57,63,72,62,55,53,60,58,65,73,66,75,52,60,92,51,35,48,80,47,78,33,32,59,87,52,62,89,95,98

InterPro domains:
  IPR000194 ATPase, F1/V1/A1 complex, alpha/beta subunit, nucleotide-binding domain [PF00006] (4-93)
  IPR00529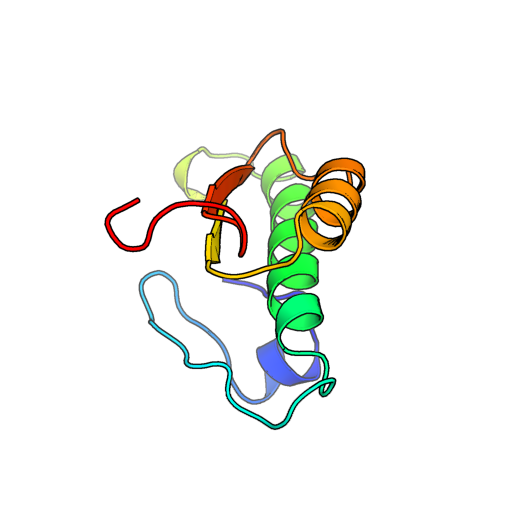4 ATP synthase, F1 complex, alpha subunit [PTHR48082] (1-94)
  IPR027417 P-loop containing nucleoside triphosphate hydrolase [SSF52540] (1-93)

Foldseek 3Di:
DDLVDPCCCPVPNDDVVDDDDQDDDPPPCSVVSLLSSLVVLLVQQVVDPDPVSHDAEEAEAAQAAPVVLVVSVVPPSPPRYHYHYHYVPHDPVD

Sequence (94 aa):
MQTGLKAVDSLVPIGRSQRELITGDRHTGKTAIAIDTILNQKQLNSKATSESETLNCVYVAVGHKRSTVAQLVQKNALEYSILVAATSSDPAPL

Organism: Chenopodium quinoa (NCBI:txid63459)

Mean predicted aligned error: 4.31 Å